Protein AF-A0A2V8DMQ0-F1 (afdb_monomer_lite)

Foldseek 3Di:
DVVVCVVVVHDDDDDDDQLLPDDDDDDLEEEEAAQHLLPDDPVSNVSNLVVVLVNLVVVHKYKYKHAPPPVSPPPVVVSQVSLVVSVKHKDKDKDADPDDPVVCVVCVVVVHDVRMGIIMMIIGD

Secondary structure (DSSP, 8-state):
-HHHHHHTT---------TTT--PPSSS-EEEEES-STTS-HHHHHHHHHHHHHHHHTT-EEEEEE---GGG-TTHHHHHHHHHHTT-EEEEEEEE----HHHHHHHHHTT--TTEEEEEEEEE-

Radius of gyration: 16.65 Å; chains: 1; bounding box: 34×34×42 Å

Structure (mmCIF, N/CA/C/O backbone):
data_AF-A0A2V8DMQ0-F1
#
_entry.id   AF-A0A2V8DMQ0-F1
#
loop_
_atom_site.group_PDB
_atom_site.id
_atom_site.type_symbol
_atom_site.label_atom_id
_atom_site.label_alt_id
_atom_site.label_comp_id
_atom_site.label_asym_id
_atom_site.label_entity_id
_atom_site.label_seq_id
_atom_site.pdbx_PDB_ins_code
_atom_site.Cartn_x
_atom_site.Cartn_y
_atom_site.Cartn_z
_atom_site.occupancy
_atom_site.B_iso_or_equiv
_atom_site.auth_seq_id
_atom_site.auth_comp_id
_atom_site.auth_asym_id
_atom_site.auth_atom_id
_atom_site.pdbx_PDB_model_num
ATOM 1 N N . ALA A 1 1 ? -13.631 -5.470 -15.204 1.00 61.19 1 ALA A N 1
ATOM 2 C CA . ALA A 1 1 ? -13.538 -6.127 -13.880 1.00 61.19 1 ALA A CA 1
ATOM 3 C C . ALA A 1 1 ? -14.628 -7.191 -13.621 1.00 61.19 1 ALA A C 1
ATOM 5 O O . ALA A 1 1 ? -14.286 -8.242 -13.100 1.00 61.19 1 ALA A O 1
ATOM 6 N N . SER A 1 2 ? -15.897 -7.020 -14.038 1.00 73.00 2 SER A N 1
ATOM 7 C CA . SER A 1 2 ? -16.941 -8.071 -13.888 1.00 73.00 2 SER A CA 1
ATOM 8 C C . SER A 1 2 ? -16.582 -9.435 -14.520 1.00 73.00 2 SER A C 1
ATOM 10 O O . SER A 1 2 ? -16.988 -10.477 -14.011 1.00 73.00 2 SER A O 1
ATOM 12 N N . HIS A 1 3 ? -15.802 -9.461 -15.608 1.00 79.81 3 HIS A N 1
ATOM 13 C CA . HIS A 1 3 ? -15.300 -10.716 -16.185 1.00 79.81 3 HIS A CA 1
ATOM 14 C C . HIS A 1 3 ? -14.301 -11.421 -15.254 1.00 79.81 3 HIS A C 1
ATOM 16 O O . HIS A 1 3 ? -14.510 -12.578 -14.931 1.00 79.81 3 HIS A O 1
ATOM 22 N N . THR A 1 4 ? -13.291 -10.707 -14.748 1.00 83.25 4 THR A N 1
ATOM 23 C CA . THR A 1 4 ? -12.258 -11.234 -13.840 1.00 83.25 4 THR A CA 1
ATOM 24 C C . THR A 1 4 ? -12.852 -11.945 -12.625 1.00 83.25 4 THR A C 1
ATOM 26 O O . THR A 1 4 ? -12.482 -13.078 -12.344 1.00 83.25 4 THR A O 1
ATOM 29 N N . TYR A 1 5 ? -13.817 -11.325 -11.937 1.00 84.62 5 TYR A N 1
ATOM 30 C CA . TYR A 1 5 ? -14.460 -11.954 -10.779 1.00 84.62 5 TYR A CA 1
ATOM 31 C C . TYR A 1 5 ? -15.243 -13.212 -11.149 1.00 84.62 5 TYR A C 1
ATOM 33 O O . TYR A 1 5 ? -15.112 -14.219 -10.462 1.00 84.62 5 TYR A O 1
ATOM 41 N N . ARG A 1 6 ? -15.974 -13.202 -12.272 1.00 84.44 6 ARG A N 1
ATOM 42 C CA . ARG A 1 6 ? -16.659 -14.405 -12.768 1.00 84.44 6 ARG A CA 1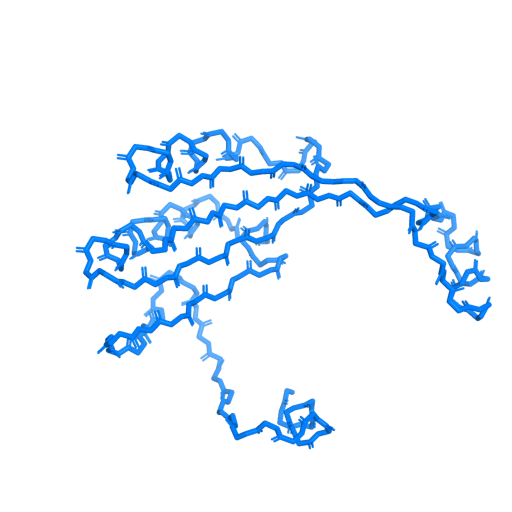
ATOM 43 C C . ARG A 1 6 ? -15.677 -15.525 -13.109 1.00 84.44 6 ARG A C 1
ATOM 45 O O . ARG A 1 6 ? -15.922 -16.661 -12.727 1.00 84.44 6 ARG A O 1
ATOM 52 N N . THR A 1 7 ? -14.562 -15.205 -13.764 1.00 90.31 7 THR A N 1
ATOM 53 C CA . THR A 1 7 ? -13.510 -16.176 -14.104 1.00 90.31 7 THR A CA 1
ATOM 54 C C . THR A 1 7 ? -12.906 -16.825 -12.858 1.00 90.31 7 THR A C 1
ATOM 56 O O . THR A 1 7 ? -12.620 -18.016 -12.876 1.00 90.31 7 THR A O 1
ATOM 59 N N . PHE A 1 8 ? -12.758 -16.072 -11.765 1.00 86.69 8 PHE A N 1
ATOM 60 C CA . PHE A 1 8 ? -12.266 -16.595 -10.487 1.00 86.69 8 PHE A CA 1
ATOM 61 C C . PHE A 1 8 ? -13.364 -17.155 -9.565 1.00 86.69 8 PHE A C 1
ATOM 63 O O . PHE A 1 8 ? -13.060 -17.528 -8.436 1.00 86.69 8 PHE A O 1
ATOM 70 N N . GLY A 1 9 ? -14.629 -17.211 -10.002 1.00 90.19 9 GLY A N 1
ATOM 71 C CA . GLY A 1 9 ? -15.742 -17.693 -9.173 1.00 90.19 9 GLY A CA 1
ATOM 72 C C . GLY A 1 9 ? -16.036 -16.816 -7.948 1.00 90.19 9 GLY A C 1
ATOM 73 O O . GLY A 1 9 ? -16.562 -17.304 -6.953 1.00 90.19 9 GLY A O 1
ATOM 74 N N . LEU A 1 10 ? -15.675 -15.532 -8.000 1.00 87.12 10 LEU A N 1
ATOM 75 C CA . LEU A 1 10 ? -15.857 -14.581 -6.907 1.00 87.12 10 LEU A CA 1
ATOM 76 C C . LEU A 1 10 ? -17.169 -13.810 -7.073 1.00 87.12 10 LEU A C 1
ATOM 78 O O . LEU A 1 10 ? -17.404 -13.162 -8.098 1.00 87.12 10 LEU A O 1
ATOM 82 N N . GLU A 1 11 ? -17.992 -13.800 -6.026 1.00 87.12 11 GLU A N 1
ATOM 83 C CA . GLU A 1 11 ? -19.093 -12.847 -5.914 1.00 87.12 11 GLU A CA 1
ATOM 84 C C . GLU A 1 11 ? -18.525 -11.458 -5.613 1.00 87.12 11 GLU A C 1
ATOM 86 O O . GLU A 1 11 ? -18.025 -11.181 -4.523 1.00 87.12 11 GLU A O 1
ATOM 91 N N . GLY A 1 12 ? -18.571 -10.568 -6.603 1.00 84.25 12 GLY A N 1
ATOM 92 C CA . GLY A 1 12 ? -17.939 -9.260 -6.502 1.00 84.25 12 GLY A CA 1
ATOM 93 C C . GLY A 1 12 ? -18.739 -8.167 -7.188 1.00 84.25 12 GLY A C 1
ATOM 94 O O . GLY A 1 12 ? -19.350 -8.366 -8.239 1.00 84.25 12 GLY A O 1
ATOM 95 N N . ARG A 1 13 ? -18.696 -6.969 -6.605 1.00 84.81 13 ARG A N 1
ATOM 96 C CA . ARG A 1 13 ? -19.179 -5.738 -7.238 1.00 84.81 13 ARG A CA 1
ATOM 97 C C . ARG A 1 13 ? -17.984 -4.862 -7.572 1.00 84.81 13 ARG A C 1
ATOM 99 O O . ARG A 1 13 ? -17.037 -4.767 -6.800 1.00 84.81 13 ARG A O 1
ATOM 106 N N . THR A 1 14 ? -18.042 -4.204 -8.719 1.00 86.50 14 THR A N 1
ATOM 107 C CA . THR A 1 14 ? -17.018 -3.252 -9.153 1.00 86.50 14 THR A CA 1
ATOM 108 C C . THR A 1 14 ? -17.615 -1.862 -9.106 1.00 86.50 14 THR A C 1
ATOM 110 O O . THR A 1 14 ? -18.719 -1.660 -9.612 1.00 86.50 14 THR A O 1
ATOM 113 N N . ARG A 1 15 ? -16.901 -0.909 -8.517 1.00 86.12 15 ARG A N 1
ATOM 114 C CA . ARG A 1 15 ? -17.279 0.504 -8.535 1.00 86.12 15 ARG A CA 1
ATOM 115 C C . ARG A 1 15 ? -16.099 1.323 -9.026 1.00 86.12 15 ARG A C 1
ATOM 117 O O . ARG A 1 15 ? -14.958 0.976 -8.742 1.00 86.12 15 ARG A O 1
ATOM 124 N N . GLN A 1 16 ? -16.401 2.391 -9.749 1.00 90.44 16 GLN A N 1
ATOM 125 C CA . GLN A 1 16 ? -15.444 3.446 -10.035 1.00 90.44 16 GLN A CA 1
ATOM 126 C C . GLN A 1 16 ? -15.639 4.534 -8.983 1.00 90.44 16 GLN A C 1
ATOM 128 O O . GLN A 1 16 ? -16.762 4.988 -8.764 1.00 90.44 16 GLN A O 1
ATOM 133 N N . ALA A 1 17 ? -14.563 4.891 -8.298 1.00 90.81 17 ALA A N 1
ATOM 134 C CA . ALA A 1 17 ? -14.538 5.936 -7.289 1.00 90.81 17 ALA A CA 1
ATOM 135 C C . ALA A 1 17 ? -13.117 6.501 -7.195 1.00 90.81 17 ALA A C 1
ATOM 137 O O . ALA A 1 17 ? -12.163 5.858 -7.633 1.00 90.81 17 ALA A O 1
ATOM 138 N N . ASP A 1 18 ? -12.996 7.688 -6.616 1.00 90.75 18 ASP A N 1
ATOM 139 C CA . ASP A 1 18 ? -11.712 8.304 -6.298 1.00 90.75 18 ASP A CA 1
ATOM 140 C C . ASP A 1 18 ? -11.235 7.821 -4.919 1.00 90.75 18 ASP A C 1
ATOM 142 O O . ASP A 1 18 ? -12.014 7.819 -3.968 1.00 90.75 18 ASP A O 1
ATOM 146 N N . PHE A 1 19 ? -9.968 7.418 -4.794 1.00 87.56 19 PHE A N 1
ATOM 147 C CA . PHE A 1 19 ? -9.410 6.879 -3.546 1.00 87.56 19 PHE A CA 1
ATOM 148 C C . PHE A 1 19 ? -9.518 7.835 -2.355 1.00 87.56 19 PHE A C 1
ATOM 150 O O . PHE A 1 19 ? -9.687 7.374 -1.232 1.00 87.56 19 PHE A O 1
ATOM 157 N N . ALA A 1 20 ? -9.447 9.147 -2.580 1.00 87.25 20 ALA A N 1
ATOM 158 C CA . ALA A 1 20 ? -9.536 10.144 -1.524 1.00 87.25 20 ALA A CA 1
ATOM 159 C C . ALA A 1 20 ? -10.975 10.339 -1.016 1.00 87.25 20 ALA A C 1
ATOM 161 O O . ALA A 1 20 ? -11.172 10.844 0.089 1.00 87.25 20 ALA A O 1
ATOM 162 N N . THR A 1 21 ? -11.992 9.937 -1.785 1.00 89.12 21 THR A N 1
ATOM 163 C CA . THR A 1 21 ? -13.412 10.172 -1.442 1.00 89.12 21 THR A CA 1
ATOM 164 C C . THR A 1 21 ? -14.256 8.901 -1.368 1.00 89.12 21 THR A C 1
ATOM 166 O O . THR A 1 21 ? -15.403 8.941 -0.915 1.00 89.12 21 THR A O 1
ATOM 169 N N . ALA A 1 22 ? -13.712 7.759 -1.790 1.00 88.06 22 ALA A N 1
ATOM 170 C CA . ALA A 1 22 ? -14.416 6.492 -1.808 1.00 88.06 22 ALA A CA 1
ATOM 171 C C . ALA A 1 22 ? -14.854 6.095 -0.396 1.00 88.06 22 ALA A C 1
ATOM 173 O O . ALA A 1 22 ? -14.060 5.980 0.536 1.00 88.06 22 ALA A O 1
ATOM 174 N N . THR A 1 23 ? -16.146 5.818 -0.243 1.00 84.06 23 THR A N 1
ATOM 175 C CA . THR A 1 23 ? -16.656 5.254 1.003 1.00 84.06 23 THR A CA 1
ATOM 176 C C . THR A 1 23 ? -16.277 3.780 1.080 1.00 84.06 23 THR A C 1
ATOM 178 O O . THR A 1 23 ? -16.793 2.952 0.324 1.00 84.06 23 THR A O 1
ATOM 181 N N . LEU A 1 24 ? -15.385 3.448 2.011 1.00 81.88 24 LEU A N 1
ATOM 182 C CA . LEU A 1 24 ? -15.067 2.065 2.346 1.00 81.88 24 LEU A CA 1
ATOM 183 C C . LEU A 1 24 ? -16.281 1.401 3.008 1.00 81.88 24 LEU A C 1
ATOM 185 O O . LEU A 1 24 ? -17.040 2.038 3.742 1.00 81.88 24 LEU A O 1
ATOM 189 N N . GLN A 1 25 ? -16.489 0.114 2.732 1.00 82.75 25 GLN A N 1
ATOM 190 C CA . GLN A 1 25 ? -17.586 -0.630 3.348 1.00 82.75 25 GLN A CA 1
ATOM 191 C C . GLN A 1 25 ? -17.425 -0.670 4.875 1.00 82.75 25 GLN A C 1
ATOM 193 O O . GLN A 1 25 ? -16.309 -0.694 5.399 1.00 82.75 25 GLN A O 1
ATOM 198 N N . LYS A 1 26 ? -18.559 -0.670 5.587 1.00 83.50 26 LYS A N 1
ATOM 199 C CA . LYS A 1 26 ? -18.580 -0.781 7.051 1.00 83.50 26 LYS A CA 1
ATOM 200 C C . LYS A 1 26 ? -17.940 -2.104 7.486 1.00 83.50 26 LYS A C 1
ATOM 202 O O . LYS A 1 26 ? -18.125 -3.121 6.821 1.00 83.50 26 LYS A O 1
ATOM 207 N N . GLY A 1 27 ? -17.178 -2.053 8.576 1.00 77.38 27 GLY A N 1
ATOM 208 C CA . GLY A 1 27 ? -16.376 -3.172 9.058 1.00 77.38 27 GLY A CA 1
ATOM 209 C C . GLY A 1 27 ? -17.162 -4.282 9.772 1.00 77.38 27 GLY A C 1
ATOM 210 O O . GLY A 1 27 ? -18.349 -4.107 10.061 1.00 77.38 27 GLY A O 1
ATOM 211 N N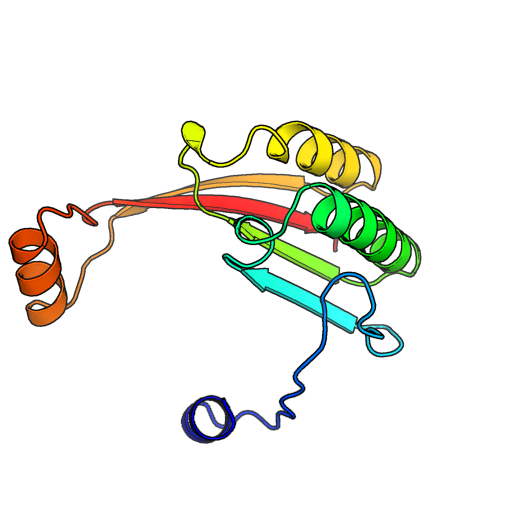 . PRO A 1 28 ? -16.484 -5.403 10.086 1.00 87.25 28 PRO A N 1
ATOM 212 C CA . PRO A 1 28 ? -15.057 -5.636 9.833 1.00 87.25 28 PRO A CA 1
ATOM 213 C C . PRO A 1 28 ? -14.772 -5.942 8.355 1.00 87.25 28 PRO A C 1
ATOM 215 O O . PRO A 1 28 ? -15.374 -6.839 7.764 1.00 87.25 28 PRO A O 1
ATOM 218 N N . ALA A 1 29 ? -13.843 -5.197 7.757 1.00 90.81 29 ALA A N 1
ATOM 219 C CA . ALA A 1 29 ? -13.436 -5.352 6.365 1.00 90.81 29 ALA A CA 1
ATOM 220 C C . ALA A 1 29 ? -11.960 -5.759 6.244 1.00 90.81 29 ALA A C 1
ATOM 222 O O . ALA A 1 29 ? -11.135 -5.576 7.142 1.00 90.81 29 ALA A O 1
ATOM 223 N N . ARG A 1 30 ? -11.649 -6.371 5.099 1.00 93.81 30 ARG A N 1
ATOM 224 C CA . ARG A 1 30 ? -10.288 -6.682 4.665 1.00 93.81 30 ARG A CA 1
ATOM 225 C C . ARG A 1 30 ? -10.032 -5.858 3.420 1.00 93.81 30 ARG A C 1
ATOM 227 O O . ARG A 1 30 ? -10.728 -6.045 2.424 1.00 93.81 30 ARG A O 1
ATOM 234 N N . ILE A 1 31 ? -9.083 -4.938 3.492 1.00 93.75 31 ILE A N 1
ATOM 235 C CA . ILE A 1 31 ? -8.798 -4.002 2.406 1.00 93.75 31 ILE A CA 1
ATOM 236 C C . ILE A 1 31 ? -7.408 -4.296 1.853 1.00 93.75 31 ILE A C 1
ATOM 238 O O . ILE A 1 31 ? -6.437 -4.455 2.591 1.00 93.75 31 ILE A O 1
ATOM 242 N N . VAL A 1 32 ? -7.350 -4.404 0.529 1.00 95.31 32 VAL A N 1
ATOM 243 C CA . VAL A 1 32 ? -6.131 -4.673 -0.226 1.00 95.31 32 VAL A CA 1
ATOM 244 C C . VAL A 1 32 ? -5.961 -3.563 -1.250 1.00 95.31 32 VAL A C 1
ATOM 246 O O . VAL A 1 32 ? -6.879 -3.303 -2.028 1.00 95.31 32 VAL A O 1
ATOM 249 N N . ALA A 1 33 ? -4.789 -2.939 -1.267 1.00 94.62 33 ALA A N 1
ATOM 250 C CA . ALA A 1 33 ? -4.358 -2.071 -2.355 1.00 94.62 33 ALA A CA 1
ATOM 251 C C . ALA A 1 33 ? -3.009 -2.584 -2.862 1.00 94.62 33 ALA A C 1
ATOM 253 O O . ALA A 1 33 ? -2.046 -2.646 -2.104 1.00 94.62 33 ALA A O 1
ATOM 254 N N . ALA A 1 34 ? -2.950 -2.997 -4.125 1.00 94.00 34 ALA A N 1
ATOM 255 C CA . ALA A 1 34 ? -1.743 -3.541 -4.734 1.00 94.00 34 ALA A CA 1
ATOM 256 C C . ALA A 1 34 ? -1.428 -2.757 -6.008 1.00 94.00 34 ALA A C 1
ATOM 258 O O . ALA A 1 34 ? -2.266 -2.732 -6.909 1.00 94.00 34 ALA A O 1
ATOM 259 N N . PHE A 1 35 ? -0.250 -2.128 -6.067 1.00 91.44 35 PHE A N 1
ATOM 260 C CA . PHE A 1 35 ? 0.193 -1.269 -7.176 1.00 91.44 35 PHE A CA 1
ATOM 261 C C . PHE A 1 35 ? -0.764 -0.102 -7.457 1.00 91.44 35 PHE A C 1
ATOM 263 O O . PHE A 1 35 ? -0.933 0.320 -8.597 1.00 91.44 35 PHE A O 1
ATOM 270 N N . ALA A 1 36 ? -1.447 0.382 -6.418 1.00 92.62 36 ALA A N 1
ATOM 271 C CA . ALA A 1 36 ? -2.495 1.390 -6.550 1.00 92.62 36 ALA A CA 1
ATOM 272 C C . ALA A 1 36 ? -2.121 2.696 -5.851 1.00 92.62 36 ALA A C 1
ATOM 274 O O . ALA A 1 36 ? -2.417 3.769 -6.368 1.00 92.62 36 ALA A O 1
ATOM 275 N N . VAL A 1 37 ? -1.458 2.629 -4.691 1.00 93.88 37 VAL A N 1
ATOM 276 C CA . VAL A 1 37 ? -1.108 3.825 -3.914 1.00 93.88 37 VAL A CA 1
ATOM 277 C C . VAL A 1 37 ? 0.016 4.594 -4.602 1.00 93.88 37 VAL A C 1
ATOM 279 O O . VAL A 1 37 ? 0.009 5.824 -4.588 1.00 93.88 37 VAL A O 1
ATOM 282 N N . ASN A 1 38 ? 0.945 3.885 -5.250 1.00 91.94 38 ASN A N 1
ATOM 283 C CA . ASN A 1 38 ? 2.034 4.493 -6.013 1.00 91.94 38 ASN A CA 1
ATOM 284 C C . ASN A 1 38 ? 1.554 5.410 -7.153 1.00 91.94 38 ASN A C 1
ATOM 286 O O . ASN A 1 38 ? 2.223 6.389 -7.469 1.00 91.94 38 ASN A O 1
ATOM 290 N N . GLU A 1 39 ? 0.380 5.133 -7.716 1.00 91.38 39 GLU A N 1
ATOM 291 C CA . GLU A 1 39 ? -0.184 5.882 -8.846 1.00 91.38 39 GLU A CA 1
ATOM 292 C C . GLU A 1 39 ? -0.923 7.159 -8.414 1.00 91.38 39 GLU A C 1
ATOM 294 O O . GLU A 1 39 ? -1.362 7.956 -9.243 1.00 91.38 39 GLU A O 1
ATOM 299 N N . LEU A 1 40 ? -1.088 7.371 -7.107 1.00 92.31 40 LEU A N 1
ATOM 300 C CA . LEU A 1 40 ? -1.798 8.526 -6.573 1.00 92.31 40 LEU A CA 1
ATOM 301 C C . LEU A 1 40 ? -0.883 9.753 -6.471 1.00 92.31 40 LEU A C 1
ATOM 303 O O . LEU A 1 40 ? 0.297 9.665 -6.118 1.00 92.31 40 LEU A O 1
ATOM 307 N N . ALA A 1 41 ? -1.464 10.934 -6.682 1.00 92.25 41 ALA A N 1
ATOM 308 C CA . ALA A 1 41 ? -0.828 12.198 -6.324 1.00 92.25 41 ALA A CA 1
ATOM 309 C C . ALA A 1 41 ? -0.621 12.301 -4.799 1.00 92.25 41 ALA A C 1
ATOM 311 O O . ALA A 1 41 ? -1.376 11.708 -4.023 1.00 92.25 41 ALA A O 1
ATOM 312 N N . ASP A 1 42 ? 0.363 13.093 -4.358 1.00 91.94 42 ASP A N 1
ATOM 313 C CA . ASP A 1 42 ? 0.745 13.207 -2.939 1.00 91.94 42 ASP A CA 1
ATOM 314 C C . ASP A 1 42 ? -0.445 13.532 -2.020 1.00 91.94 42 ASP A C 1
ATOM 316 O O . ASP A 1 42 ? -0.625 12.891 -0.984 1.00 91.94 42 ASP A O 1
ATOM 320 N N . GLY A 1 43 ? -1.306 14.474 -2.424 1.00 92.81 43 GLY A N 1
ATOM 321 C CA . GLY A 1 43 ? -2.494 14.846 -1.649 1.00 92.81 43 GLY A CA 1
ATOM 322 C C . GLY A 1 43 ? -3.487 13.692 -1.482 1.00 92.81 43 GLY A C 1
ATOM 323 O O . GLY A 1 43 ? -3.966 13.442 -0.377 1.00 92.81 43 GLY A O 1
ATOM 324 N N . ALA A 1 44 ? -3.746 12.936 -2.553 1.00 94.44 44 ALA A N 1
ATOM 325 C CA . ALA A 1 44 ? -4.630 11.773 -2.505 1.00 94.44 44 ALA A CA 1
ATOM 326 C C . ALA A 1 44 ? -4.030 10.639 -1.658 1.00 94.44 44 ALA A C 1
ATOM 328 O O . ALA A 1 44 ? -4.756 10.006 -0.891 1.00 94.44 44 ALA A O 1
ATOM 329 N N . ARG A 1 45 ? -2.704 10.428 -1.718 1.00 94.50 45 ARG A N 1
ATOM 330 C CA . ARG A 1 45 ? -2.011 9.493 -0.815 1.00 94.50 45 ARG A CA 1
ATOM 331 C C . ARG A 1 45 ? -2.192 9.899 0.641 1.00 94.50 45 ARG A C 1
ATOM 333 O O . ARG A 1 45 ? -2.509 9.048 1.463 1.00 94.50 45 ARG A O 1
ATOM 340 N N . GLN A 1 46 ? -2.034 11.176 0.973 1.00 94.44 46 GLN A N 1
ATOM 341 C CA . GLN A 1 46 ? -2.161 11.614 2.361 1.00 94.44 46 GLN A CA 1
ATOM 342 C C . GLN A 1 46 ? -3.578 11.397 2.909 1.00 94.44 46 GLN A C 1
ATOM 344 O O . GLN A 1 46 ? -3.735 10.890 4.019 1.00 94.44 46 GLN A O 1
ATOM 349 N N . VAL A 1 47 ? -4.607 11.713 2.115 1.00 95.38 47 VAL A N 1
ATOM 350 C CA . VAL A 1 47 ? -6.006 11.457 2.494 1.00 95.38 47 VAL A CA 1
ATOM 351 C C . VAL A 1 47 ? -6.254 9.960 2.686 1.00 95.38 47 VAL A C 1
ATOM 353 O O . VAL A 1 47 ? -6.833 9.556 3.698 1.00 95.38 47 VAL A O 1
ATOM 356 N N . LEU A 1 48 ? -5.774 9.129 1.756 1.00 95.44 48 LEU A N 1
ATOM 357 C CA . LEU A 1 48 ? -5.920 7.679 1.845 1.00 95.44 48 LEU A CA 1
ATOM 358 C C . LEU A 1 48 ? -5.219 7.108 3.085 1.00 95.44 48 LEU A C 1
ATOM 360 O O . LEU A 1 48 ? -5.796 6.258 3.760 1.00 95.44 48 LEU A O 1
ATOM 364 N N . LEU A 1 49 ? -4.020 7.591 3.431 1.00 95.75 49 LEU A N 1
ATOM 365 C CA . LEU A 1 49 ? -3.312 7.172 4.642 1.00 95.75 49 LEU A CA 1
ATOM 366 C C . LEU A 1 49 ? -4.157 7.433 5.893 1.00 95.75 49 LEU A C 1
ATOM 368 O O . LEU A 1 49 ? -4.332 6.533 6.714 1.00 95.75 49 LEU A O 1
ATOM 372 N N . THR A 1 50 ? -4.730 8.633 6.026 1.00 95.62 50 THR A N 1
ATOM 373 C CA . THR A 1 50 ? -5.605 8.968 7.160 1.00 95.62 50 THR A CA 1
ATOM 374 C C . THR A 1 50 ? -6.813 8.034 7.238 1.00 95.62 50 THR A C 1
ATOM 376 O O . THR A 1 50 ? -7.133 7.533 8.317 1.00 95.62 50 THR A O 1
ATOM 379 N N . GLN A 1 51 ? -7.464 7.752 6.107 1.00 94.12 51 GLN A N 1
ATOM 380 C CA . GLN A 1 51 ? -8.605 6.834 6.060 1.00 94.12 51 GLN A CA 1
ATOM 381 C C . GLN A 1 51 ? -8.205 5.409 6.451 1.00 94.12 51 GLN A C 1
ATOM 383 O O . GLN A 1 51 ? -8.881 4.781 7.263 1.00 94.12 51 GLN A O 1
ATOM 388 N N . VAL A 1 52 ? -7.089 4.912 5.920 1.00 94.81 52 VAL A N 1
ATOM 389 C CA . VAL A 1 52 ? -6.556 3.580 6.220 1.00 94.81 52 VAL A CA 1
ATOM 390 C C . VAL A 1 52 ? -6.246 3.425 7.708 1.00 94.81 52 VAL A C 1
ATOM 392 O O . VAL A 1 52 ? -6.683 2.449 8.315 1.00 94.81 52 VAL A O 1
ATOM 395 N N . LEU A 1 53 ? -5.564 4.394 8.322 1.00 95.88 53 LEU A N 1
ATOM 396 C CA . LEU A 1 53 ? -5.256 4.360 9.756 1.00 95.88 53 LEU A CA 1
ATOM 397 C C . LEU A 1 53 ? -6.527 4.381 10.613 1.00 95.88 53 LEU A C 1
ATOM 399 O O . LEU A 1 53 ? -6.615 3.652 11.599 1.00 95.88 53 LEU A O 1
ATOM 403 N N . ALA A 1 54 ? -7.543 5.152 10.213 1.00 94.25 54 ALA A N 1
ATOM 404 C CA . ALA A 1 54 ? -8.839 5.139 10.885 1.00 94.25 54 ALA A CA 1
ATOM 405 C C . ALA A 1 54 ? -9.530 3.768 10.784 1.00 94.25 54 ALA A C 1
ATOM 407 O O . ALA A 1 54 ? -10.197 3.345 11.730 1.00 94.25 54 ALA A O 1
ATOM 408 N N . ARG A 1 55 ? -9.361 3.045 9.666 1.00 93.25 55 ARG A N 1
ATOM 409 C CA . ARG A 1 55 ? -9.877 1.675 9.534 1.00 93.25 55 ARG A CA 1
ATOM 410 C C . ARG A 1 55 ? -9.125 0.689 10.418 1.00 93.25 55 ARG A C 1
ATOM 412 O O . ARG A 1 55 ? -9.770 -0.077 11.130 1.00 93.25 55 ARG A O 1
ATOM 419 N N . ILE A 1 56 ? -7.798 0.771 10.443 1.00 95.00 56 ILE A N 1
ATOM 420 C CA . ILE A 1 56 ? -6.951 -0.033 11.336 1.00 95.00 56 ILE A CA 1
ATOM 421 C C . ILE A 1 56 ? -7.377 0.162 12.798 1.00 95.00 56 ILE A C 1
ATOM 423 O O . ILE A 1 56 ? -7.622 -0.811 13.504 1.00 95.00 56 ILE A O 1
ATOM 427 N N . ALA A 1 57 ? -7.581 1.409 13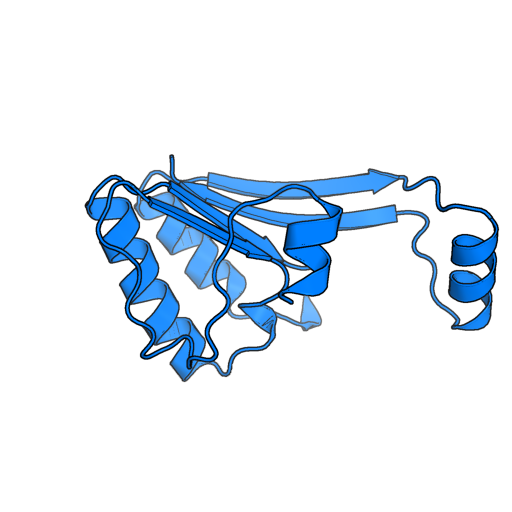.233 1.00 94.25 57 ALA A N 1
ATOM 428 C CA . ALA A 1 57 ? -8.039 1.720 14.590 1.00 94.25 57 ALA A CA 1
ATOM 429 C C . ALA A 1 57 ? -9.432 1.142 14.927 1.00 94.25 57 ALA A C 1
ATOM 431 O O . ALA A 1 57 ? -9.757 0.938 16.092 1.00 94.25 57 ALA A O 1
ATOM 432 N N . GLN A 1 58 ? -10.258 0.868 13.915 1.00 93.31 58 GLN A N 1
ATOM 433 C CA . GLN A 1 58 ? -11.572 0.232 14.048 1.00 93.31 58 GLN A CA 1
ATOM 434 C C . GLN A 1 58 ? -11.508 -1.309 13.955 1.00 93.31 58 GLN A C 1
ATOM 436 O O . GLN A 1 58 ? -12.555 -1.955 13.950 1.00 93.31 58 GLN A O 1
ATOM 441 N N . GLY A 1 59 ? -10.310 -1.900 13.874 1.00 93.38 59 GLY A N 1
ATOM 442 C CA . GLY A 1 59 ? -10.093 -3.351 13.833 1.00 93.38 59 GLY A CA 1
ATOM 443 C C . GLY A 1 59 ? -10.160 -3.979 12.438 1.00 93.38 59 GLY A C 1
ATOM 444 O O . GLY A 1 59 ? -10.265 -5.201 12.321 1.00 93.38 59 GLY A O 1
ATOM 445 N N . ASP A 1 60 ? -10.124 -3.174 11.374 1.00 95.19 60 ASP A N 1
ATOM 446 C CA . ASP A 1 60 ? -10.007 -3.702 10.013 1.00 95.19 60 ASP A CA 1
ATOM 447 C C . ASP A 1 60 ? -8.594 -4.177 9.699 1.00 95.19 60 ASP A C 1
ATOM 449 O O . ASP A 1 60 ? -7.607 -3.664 10.223 1.00 95.19 60 ASP A O 1
ATOM 453 N N . ARG A 1 61 ? -8.507 -5.102 8.740 1.00 95.69 61 ARG A N 1
ATOM 454 C CA . ARG A 1 61 ? -7.228 -5.612 8.246 1.00 95.69 61 ARG A CA 1
ATOM 455 C C . ARG A 1 61 ? -6.862 -4.966 6.929 1.00 95.69 61 ARG A C 1
ATOM 457 O O . ARG A 1 61 ? -7.669 -4.962 5.996 1.00 95.69 61 ARG A O 1
ATOM 464 N N . VAL A 1 62 ? -5.632 -4.478 6.834 1.00 96.88 62 VAL A N 1
ATOM 465 C CA . VAL A 1 62 ? -5.152 -3.737 5.666 1.00 96.88 62 VAL A CA 1
ATOM 466 C C . VAL A 1 62 ? -3.858 -4.346 5.152 1.00 96.88 62 VAL A C 1
ATOM 468 O O . VAL A 1 62 ? -2.905 -4.505 5.912 1.00 96.88 62 VAL A O 1
ATOM 471 N N . LEU A 1 63 ? -3.822 -4.635 3.850 1.00 98.25 63 LEU A N 1
ATOM 472 C CA . LEU A 1 63 ? -2.627 -5.025 3.109 1.00 98.25 63 LEU A CA 1
ATOM 473 C C . LEU A 1 63 ? -2.375 -4.033 1.968 1.00 98.25 63 LEU A C 1
ATOM 475 O O . LEU A 1 63 ? -3.183 -3.916 1.046 1.00 98.25 63 LEU A O 1
ATOM 479 N N . ILE A 1 64 ? -1.231 -3.359 2.009 1.00 97.06 64 ILE A N 1
ATOM 480 C CA . ILE A 1 64 ? -0.729 -2.532 0.910 1.00 97.06 64 ILE A CA 1
ATOM 481 C C . ILE A 1 64 ? 0.454 -3.261 0.277 1.00 97.06 64 ILE A C 1
ATOM 483 O O . ILE A 1 64 ? 1.328 -3.721 1.007 1.00 97.06 64 ILE A O 1
ATOM 487 N N . VAL A 1 65 ? 0.491 -3.373 -1.049 1.00 95.81 65 VAL A N 1
ATOM 488 C CA . VAL A 1 65 ? 1.582 -4.003 -1.808 1.00 95.81 65 VAL A CA 1
ATOM 489 C C . VAL A 1 65 ? 2.048 -3.055 -2.899 1.00 95.81 65 VAL A C 1
ATOM 491 O O . VAL A 1 65 ? 1.242 -2.604 -3.703 1.00 95.81 65 VAL A O 1
ATOM 494 N N . GLU A 1 66 ? 3.342 -2.759 -2.950 1.00 94.19 66 GLU A N 1
ATOM 495 C CA . GLU A 1 66 ? 3.900 -1.779 -3.884 1.00 94.19 66 GLU A CA 1
ATOM 496 C C . GLU A 1 66 ? 5.244 -2.247 -4.457 1.00 94.19 66 GLU A C 1
ATOM 498 O O . GLU A 1 66 ? 5.918 -3.089 -3.847 1.00 94.19 66 GLU A O 1
ATOM 503 N N . PRO A 1 67 ? 5.668 -1.712 -5.618 1.00 89.31 67 PRO A N 1
ATOM 504 C CA . PRO A 1 67 ? 6.975 -2.026 -6.180 1.00 89.31 67 PRO A CA 1
ATOM 505 C C . PRO A 1 67 ? 8.102 -1.546 -5.255 1.00 89.31 67 PRO A C 1
ATOM 507 O O . PRO A 1 67 ? 7.986 -0.518 -4.585 1.00 89.31 67 PRO A O 1
ATOM 510 N N . LEU A 1 68 ? 9.220 -2.281 -5.243 1.00 87.44 68 LEU A N 1
ATOM 511 C CA . LEU A 1 68 ? 10.391 -1.949 -4.419 1.00 87.44 68 LEU A CA 1
ATOM 512 C C . LEU A 1 68 ? 11.219 -0.780 -4.986 1.00 87.44 68 LEU A C 1
ATOM 514 O O . LEU A 1 68 ? 11.996 -0.162 -4.259 1.00 87.44 68 LEU A O 1
ATOM 518 N N . ALA A 1 69 ? 11.086 -0.481 -6.283 1.00 76.00 69 ALA A N 1
ATOM 519 C CA . ALA A 1 69 ? 11.920 0.490 -6.991 1.00 76.00 69 ALA A CA 1
ATOM 520 C C . ALA A 1 69 ? 11.956 1.863 -6.282 1.00 76.00 69 ALA A C 1
ATOM 522 O O . ALA A 1 69 ? 10.977 2.607 -6.249 1.00 76.00 69 ALA A O 1
ATOM 523 N N . ARG A 1 70 ? 13.128 2.202 -5.723 1.00 58.91 70 ARG A N 1
ATOM 524 C CA . ARG A 1 70 ? 13.315 3.315 -4.770 1.00 58.91 70 ARG A CA 1
ATOM 525 C C . ARG A 1 70 ? 13.060 4.703 -5.365 1.00 58.91 70 ARG A C 1
ATOM 527 O O . ARG A 1 70 ? 12.673 5.605 -4.632 1.00 58.91 70 ARG A O 1
ATOM 534 N N . PHE A 1 71 ? 13.249 4.874 -6.676 1.00 62.88 71 PHE A N 1
ATOM 535 C CA . PHE A 1 71 ? 13.045 6.161 -7.357 1.00 62.88 71 PHE A CA 1
ATOM 536 C C . PHE A 1 71 ? 11.574 6.608 -7.362 1.00 62.88 71 PHE A C 1
ATOM 538 O O . PHE A 1 71 ? 11.285 7.791 -7.491 1.00 62.88 71 PHE A O 1
ATOM 545 N N . VAL A 1 72 ? 10.640 5.669 -7.192 1.00 58.97 72 VAL A N 1
ATOM 546 C CA . VAL A 1 72 ? 9.214 5.898 -7.458 1.00 58.97 72 VAL A CA 1
ATOM 547 C C . VAL A 1 72 ? 8.449 6.354 -6.205 1.00 58.97 72 VAL A C 1
ATOM 549 O O . VAL A 1 72 ? 7.290 6.740 -6.296 1.00 58.97 72 VAL A O 1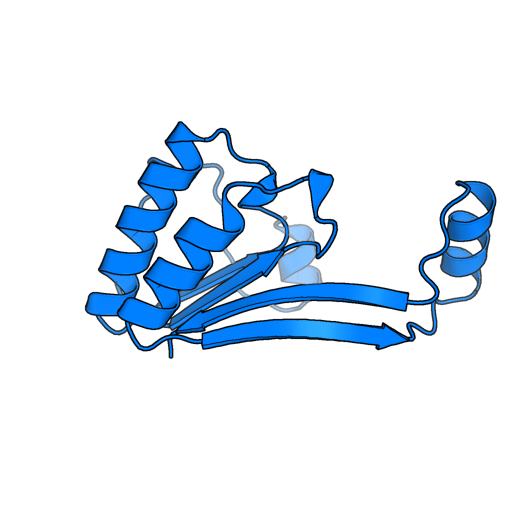
ATOM 552 N N . ALA A 1 73 ? 9.066 6.356 -5.013 1.00 65.88 73 ALA A N 1
ATOM 553 C CA . ALA A 1 73 ? 8.279 6.531 -3.791 1.00 65.88 73 ALA A CA 1
ATOM 554 C C . ALA A 1 73 ? 8.995 7.142 -2.571 1.00 65.88 73 ALA A C 1
ATOM 556 O O . ALA A 1 73 ? 9.125 6.465 -1.543 1.00 65.88 73 ALA A O 1
ATOM 557 N N . PRO A 1 74 ? 9.348 8.443 -2.604 1.00 79.06 74 PRO A N 1
ATOM 558 C CA . PRO A 1 74 ? 9.759 9.195 -1.409 1.00 79.06 74 PRO A CA 1
ATOM 559 C C . PRO A 1 74 ? 8.737 9.121 -0.259 1.00 79.06 74 PRO A C 1
ATOM 561 O O . PRO A 1 74 ? 9.080 9.229 0.913 1.00 79.06 74 PRO A O 1
ATOM 564 N N . TRP A 1 75 ? 7.467 8.890 -0.597 1.00 89.81 75 TRP A N 1
ATOM 565 C CA . TRP A 1 75 ? 6.350 8.788 0.337 1.00 89.81 75 TRP A CA 1
ATOM 566 C C . TRP A 1 75 ? 6.360 7.532 1.216 1.00 89.81 75 TRP A C 1
ATOM 568 O O . TRP A 1 75 ? 5.701 7.515 2.258 1.00 89.81 75 TRP A O 1
ATOM 578 N N . TRP A 1 76 ? 7.073 6.478 0.807 1.00 92.62 76 TRP A N 1
ATOM 579 C CA . TRP A 1 76 ? 6.979 5.165 1.447 1.00 92.62 76 TRP A CA 1
ATOM 580 C C . TRP A 1 76 ? 7.389 5.186 2.913 1.00 92.62 76 TRP A C 1
ATOM 582 O O . TRP A 1 76 ? 6.718 4.586 3.744 1.00 92.62 76 TRP A O 1
ATOM 592 N N . GLU A 1 77 ? 8.460 5.905 3.242 1.00 92.44 77 GLU A N 1
ATOM 593 C CA . GLU A 1 77 ? 8.983 5.972 4.608 1.00 92.44 77 GLU A CA 1
ATOM 594 C C . GLU A 1 77 ? 7.943 6.543 5.582 1.00 92.44 77 GLU A C 1
ATOM 596 O O . GLU A 1 77 ? 7.770 6.023 6.683 1.00 92.44 77 GLU A O 1
ATOM 601 N N . CYS A 1 78 ? 7.183 7.556 5.152 1.00 94.44 78 CYS A N 1
ATOM 602 C CA . CYS A 1 78 ? 6.091 8.127 5.939 1.00 94.44 78 CYS A CA 1
ATOM 603 C C . CYS A 1 78 ? 4.995 7.087 6.218 1.00 94.44 78 CYS A C 1
ATOM 605 O O . CYS A 1 78 ? 4.581 6.910 7.364 1.00 94.44 78 CYS A O 1
ATOM 607 N N . TRP A 1 79 ? 4.574 6.349 5.189 1.00 96.44 79 TRP A N 1
ATOM 608 C CA . TRP A 1 79 ? 3.562 5.300 5.321 1.00 96.44 79 TRP A CA 1
ATOM 609 C C . TRP A 1 79 ? 4.043 4.127 6.173 1.00 96.44 79 TRP A C 1
ATOM 611 O O . TRP A 1 79 ? 3.301 3.643 7.027 1.00 96.44 79 TRP A O 1
ATOM 621 N N . ARG A 1 80 ? 5.294 3.699 5.982 1.00 96.50 80 ARG A N 1
ATOM 622 C CA . ARG A 1 80 ? 5.930 2.644 6.770 1.00 96.50 80 ARG A CA 1
ATOM 623 C C . ARG A 1 80 ? 5.887 2.979 8.254 1.00 96.50 80 ARG A C 1
ATOM 625 O O . ARG A 1 80 ? 5.396 2.179 9.047 1.00 96.50 80 ARG A O 1
ATOM 632 N N . ASN A 1 81 ? 6.353 4.177 8.603 1.00 97.00 81 ASN A N 1
ATOM 633 C CA . ASN A 1 81 ? 6.389 4.638 9.984 1.00 97.00 81 ASN A CA 1
ATOM 634 C C . ASN A 1 81 ? 4.971 4.708 10.569 1.00 97.00 81 ASN A C 1
ATOM 636 O O . ASN A 1 81 ? 4.747 4.218 11.670 1.00 97.00 81 ASN A O 1
ATOM 640 N N . ALA A 1 82 ? 3.997 5.230 9.816 1.00 97.62 82 ALA A N 1
ATOM 641 C CA . ALA A 1 82 ? 2.609 5.312 10.266 1.00 97.62 82 ALA A CA 1
ATOM 642 C C . ALA A 1 82 ? 1.981 3.932 10.543 1.00 97.62 82 ALA A C 1
ATOM 644 O O . ALA A 1 82 ? 1.328 3.749 11.569 1.00 97.62 82 ALA A O 1
ATOM 645 N N . PHE A 1 83 ? 2.210 2.945 9.670 1.00 97.75 83 PHE A 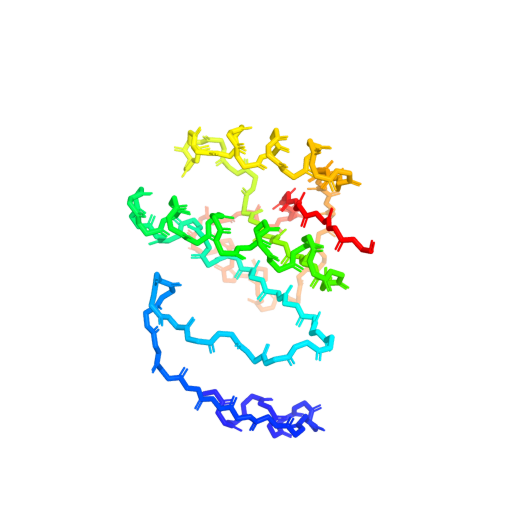N 1
ATOM 646 C CA . PHE A 1 83 ? 1.737 1.574 9.887 1.00 97.75 83 PHE A CA 1
ATOM 647 C C . PHE A 1 83 ? 2.391 0.933 11.110 1.00 97.75 83 PHE A C 1
ATOM 649 O O . PHE A 1 83 ? 1.695 0.324 11.919 1.00 97.75 83 PHE A O 1
ATOM 656 N N . GLN A 1 84 ? 3.705 1.094 11.276 1.00 97.56 84 GLN A N 1
ATOM 657 C CA . GLN A 1 84 ? 4.427 0.569 12.436 1.00 97.56 84 GLN A CA 1
ATOM 658 C C . GLN A 1 84 ? 3.954 1.217 13.744 1.00 97.56 84 GLN A C 1
ATOM 660 O O . GLN A 1 84 ? 3.737 0.518 14.731 1.00 97.56 84 GLN A O 1
ATOM 665 N N . SER A 1 85 ? 3.705 2.531 13.751 1.0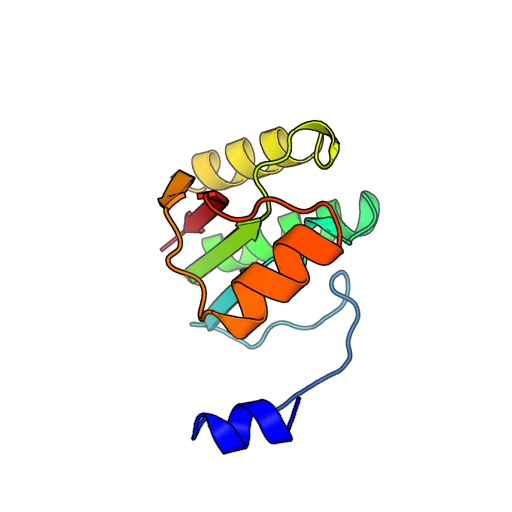0 97.38 85 SER A N 1
ATOM 666 C CA . SER A 1 85 ? 3.124 3.231 14.905 1.00 97.38 85 SER A CA 1
ATOM 667 C C . SER A 1 85 ? 1.708 2.757 15.246 1.00 97.38 85 SER A C 1
ATOM 669 O O . SER A 1 85 ? 1.323 2.802 16.410 1.00 97.38 85 SER A O 1
ATOM 671 N N . ALA A 1 86 ? 0.949 2.264 14.265 1.00 96.38 86 ALA A N 1
ATOM 672 C CA . ALA A 1 86 ? -0.361 1.646 14.472 1.00 96.38 86 ALA A CA 1
ATOM 673 C C . ALA A 1 86 ? -0.285 0.151 14.863 1.00 96.38 86 ALA A C 1
ATOM 675 O O . ALA A 1 86 ? -1.305 -0.535 14.849 1.00 96.38 86 ALA A O 1
ATOM 676 N N . GLY A 1 87 ? 0.905 -0.376 15.179 1.00 96.94 87 GLY A N 1
ATOM 677 C CA . GLY A 1 87 ? 1.117 -1.787 15.530 1.00 96.94 87 GLY A CA 1
ATOM 678 C C . GLY A 1 87 ? 1.181 -2.739 14.329 1.00 96.94 87 GLY A C 1
ATOM 679 O O . GLY A 1 87 ? 1.205 -3.955 14.502 1.00 96.94 87 GLY A O 1
ATOM 680 N N . GLY A 1 88 ? 1.199 -2.199 13.110 1.00 97.19 88 GLY A N 1
ATOM 681 C CA . GLY A 1 88 ? 1.410 -2.956 11.884 1.00 97.19 88 GLY A CA 1
ATOM 682 C C . GLY A 1 88 ? 2.880 -3.293 11.631 1.00 97.19 88 GLY A C 1
ATOM 683 O O . GLY A 1 88 ? 3.782 -2.962 12.401 1.00 97.19 88 GLY A O 1
ATOM 684 N N . ARG A 1 89 ? 3.131 -3.939 10.495 1.00 97.69 89 ARG A N 1
ATOM 685 C CA . ARG A 1 89 ? 4.469 -4.295 10.018 1.00 97.69 89 ARG A CA 1
ATOM 686 C C . ARG A 1 89 ? 4.692 -3.825 8.591 1.00 97.69 89 ARG A C 1
ATOM 688 O O . ARG A 1 89 ? 3.744 -3.595 7.838 1.00 97.69 89 ARG A O 1
ATOM 695 N N . ALA A 1 90 ? 5.962 -3.737 8.233 1.00 97.44 90 ALA A N 1
ATOM 696 C CA . ALA A 1 90 ? 6.408 -3.479 6.883 1.00 97.44 90 ALA A CA 1
ATOM 697 C C . ALA A 1 90 ? 7.410 -4.552 6.478 1.00 97.44 90 ALA A C 1
ATOM 699 O O . ALA A 1 90 ? 8.299 -4.882 7.262 1.00 97.44 90 ALA A O 1
ATOM 700 N N . ASP A 1 91 ? 7.268 -5.069 5.266 1.00 96.31 91 ASP A N 1
ATOM 701 C CA . ASP A 1 91 ? 8.113 -6.134 4.744 1.00 96.31 91 ASP A CA 1
ATOM 702 C C . ASP A 1 91 ? 8.643 -5.739 3.366 1.00 96.31 91 ASP A C 1
ATOM 704 O O . ASP A 1 91 ? 7.953 -5.085 2.584 1.00 96.31 91 ASP A O 1
ATOM 708 N N . GLU A 1 92 ? 9.853 -6.180 3.051 1.00 95.25 92 GLU A N 1
ATOM 709 C CA . GLU A 1 92 ? 10.386 -6.195 1.693 1.00 95.25 92 GLU A CA 1
ATOM 710 C C . GLU A 1 92 ? 10.605 -7.647 1.297 1.00 95.25 92 GLU A C 1
ATOM 712 O O . GLU A 1 92 ? 10.993 -8.483 2.116 1.00 95.25 92 GLU A O 1
ATOM 717 N N . TRP A 1 93 ? 10.339 -7.962 0.040 1.00 93.38 93 TRP A N 1
ATOM 718 C CA . TRP A 1 93 ? 10.458 -9.317 -0.455 1.00 93.38 93 TRP A CA 1
ATOM 719 C C . TRP A 1 93 ? 11.022 -9.340 -1.864 1.00 93.38 93 TRP A C 1
ATOM 721 O O . TRP A 1 93 ? 10.904 -8.409 -2.664 1.00 93.38 93 TRP A O 1
ATOM 731 N N . ARG A 1 94 ? 11.673 -10.461 -2.136 1.00 91.25 94 ARG A N 1
ATOM 732 C CA . ARG A 1 94 ? 12.380 -10.755 -3.365 1.00 91.25 94 ARG A CA 1
ATOM 733 C C . ARG A 1 94 ? 12.249 -12.242 -3.608 1.00 91.25 94 ARG A C 1
ATOM 735 O O . ARG A 1 94 ? 12.623 -13.035 -2.746 1.00 91.25 94 ARG A O 1
ATOM 742 N N . PHE A 1 95 ? 11.735 -12.617 -4.766 1.00 88.44 95 PHE A N 1
ATOM 743 C CA . PHE A 1 95 ? 11.661 -14.016 -5.148 1.00 88.44 95 PHE A CA 1
ATOM 744 C C . PHE A 1 95 ? 11.915 -14.193 -6.636 1.00 88.44 95 PHE A C 1
ATOM 746 O O . PHE A 1 95 ? 11.626 -13.323 -7.458 1.00 88.44 95 PHE A O 1
ATOM 753 N N . ARG A 1 96 ? 12.473 -15.351 -6.980 1.00 88.00 96 ARG A N 1
ATOM 754 C CA . ARG A 1 96 ? 12.677 -15.742 -8.367 1.00 88.00 96 ARG A CA 1
ATOM 755 C C . ARG A 1 96 ? 11.339 -16.159 -8.967 1.00 88.00 96 ARG A C 1
ATOM 757 O O . ARG A 1 96 ? 10.648 -16.991 -8.381 1.00 88.00 96 ARG A O 1
ATOM 764 N N . ALA A 1 97 ? 10.992 -15.605 -10.123 1.00 83.56 97 ALA A N 1
ATOM 765 C CA . ALA A 1 97 ? 9.796 -16.000 -10.851 1.00 83.56 97 ALA A CA 1
ATOM 766 C C . ALA A 1 97 ? 10.157 -16.923 -12.013 1.00 83.56 97 ALA A C 1
ATOM 768 O O . ALA A 1 97 ? 10.955 -16.580 -12.887 1.00 83.56 97 ALA A O 1
ATOM 769 N N . GLU A 1 98 ? 9.538 -18.099 -12.039 1.00 85.56 98 GLU A N 1
ATOM 770 C CA . GLU A 1 98 ? 9.521 -18.945 -13.227 1.00 85.56 98 GLU A CA 1
ATOM 771 C C . GLU A 1 98 ? 8.358 -18.498 -14.111 1.00 85.56 98 GLU A C 1
ATOM 773 O O . GLU A 1 98 ? 7.205 -18.886 -13.923 1.00 85.56 98 GLU A O 1
ATOM 778 N N . LEU A 1 99 ? 8.657 -17.599 -15.049 1.00 81.69 99 LEU A N 1
ATOM 779 C CA . LEU A 1 99 ? 7.659 -17.097 -15.984 1.00 81.69 99 LEU A CA 1
ATOM 780 C C . LEU A 1 99 ? 7.327 -18.171 -17.030 1.00 81.69 99 LEU A C 1
ATOM 782 O O . LEU A 1 99 ? 8.243 -18.812 -17.556 1.00 81.69 99 LEU A O 1
ATOM 786 N N . PRO A 1 100 ? 6.045 -18.326 -17.418 1.00 89.44 100 PRO A N 1
ATOM 787 C CA . PRO A 1 100 ? 5.687 -19.149 -18.564 1.00 89.44 100 PRO A CA 1
ATOM 788 C C . PRO A 1 100 ? 6.507 -18.745 -19.803 1.00 89.44 100 PRO A C 1
ATOM 790 O O . PRO A 1 100 ? 6.727 -17.545 -20.008 1.00 89.44 100 PRO A O 1
ATOM 793 N N . PRO A 1 101 ? 6.922 -19.687 -20.675 1.00 90.06 101 PRO A N 1
ATOM 794 C CA . PRO A 1 101 ? 7.863 -19.398 -21.763 1.00 90.06 101 PRO A CA 1
ATOM 795 C C . PRO A 1 101 ? 7.465 -18.224 -22.669 1.00 90.06 101 PRO A C 1
ATOM 797 O O . PRO A 1 101 ? 8.321 -17.450 -23.099 1.00 90.06 101 PRO A O 1
ATOM 800 N N . ILE A 1 102 ? 6.165 -18.055 -22.933 1.00 92.00 102 ILE A N 1
ATOM 801 C CA . ILE A 1 102 ? 5.653 -16.936 -23.735 1.00 92.00 102 ILE A CA 1
ATOM 802 C C . ILE A 1 102 ? 5.859 -15.582 -23.044 1.00 92.00 102 ILE A C 1
ATOM 804 O O . ILE A 1 102 ? 6.264 -14.621 -23.693 1.00 92.00 102 ILE A O 1
ATOM 808 N N . VAL A 1 103 ? 5.655 -15.519 -21.727 1.00 88.00 103 VAL A N 1
ATOM 809 C CA . VAL A 1 103 ? 5.850 -14.306 -20.927 1.00 88.00 103 VAL A CA 1
ATOM 810 C C . VAL A 1 103 ? 7.338 -13.978 -20.851 1.00 88.00 103 VAL A C 1
ATOM 812 O O . VAL A 1 103 ? 7.711 -12.846 -21.120 1.00 88.00 103 VAL A O 1
ATOM 815 N N . ALA A 1 104 ? 8.199 -14.975 -20.618 1.00 86.31 104 ALA A N 1
ATOM 816 C CA . ALA A 1 104 ? 9.653 -14.788 -20.611 1.00 86.31 104 ALA A CA 1
ATOM 817 C C . ALA A 1 104 ? 10.199 -14.259 -21.953 1.00 86.31 104 ALA A C 1
ATOM 819 O O . ALA A 1 104 ? 11.157 -13.486 -21.989 1.00 86.31 104 ALA A O 1
ATOM 820 N N . LYS A 1 105 ? 9.596 -14.673 -23.076 1.00 87.88 105 LYS A N 1
ATOM 821 C CA . LYS A 1 105 ? 9.965 -14.171 -24.406 1.00 87.88 105 LYS A CA 1
ATOM 822 C C . LYS A 1 105 ? 9.555 -12.709 -24.595 1.00 87.88 105 LYS A C 1
ATOM 824 O O . LYS A 1 105 ? 10.355 -11.936 -25.118 1.00 87.88 105 LYS A O 1
ATOM 829 N N . LEU A 1 106 ? 8.340 -12.343 -24.181 1.00 90.12 106 LEU A N 1
ATOM 830 C CA . LEU A 1 106 ? 7.851 -10.960 -24.232 1.00 90.12 106 LEU A CA 1
ATOM 831 C C . LEU A 1 106 ? 8.674 -10.040 -23.331 1.00 90.12 106 LEU A C 1
ATOM 833 O O . LEU A 1 106 ? 9.054 -8.958 -23.760 1.00 90.12 106 LEU A O 1
ATOM 837 N N . ASP A 1 107 ? 8.996 -10.510 -22.130 1.00 84.56 107 ASP A N 1
ATOM 838 C CA . ASP A 1 107 ? 9.811 -9.809 -21.144 1.00 84.56 107 ASP A CA 1
ATOM 839 C C . ASP A 1 107 ? 11.157 -9.374 -21.737 1.00 84.56 107 ASP A C 1
ATOM 841 O O . ASP A 1 107 ? 11.458 -8.186 -21.853 1.00 84.56 107 ASP A O 1
ATOM 845 N N . ARG A 1 108 ? 11.895 -10.345 -22.286 1.00 86.00 108 ARG A N 1
ATOM 846 C CA . ARG A 1 108 ? 13.164 -10.092 -22.973 1.00 86.00 108 ARG A CA 1
ATOM 847 C C . ARG A 1 108 ? 13.005 -9.171 -24.183 1.00 86.00 108 ARG A C 1
ATOM 849 O O . ARG A 1 108 ? 13.854 -8.315 -24.408 1.00 86.00 108 ARG A O 1
ATOM 856 N N . ALA A 1 109 ? 11.956 -9.362 -24.984 1.00 90.56 109 ALA A N 1
ATOM 857 C CA . ALA A 1 109 ? 11.718 -8.553 -26.180 1.00 90.56 109 ALA A CA 1
ATOM 858 C C . ALA A 1 109 ? 11.403 -7.085 -25.847 1.00 90.56 109 ALA A C 1
ATOM 860 O O . ALA A 1 109 ? 11.749 -6.201 -26.625 1.00 90.56 109 ALA A O 1
ATOM 861 N N . ALA A 1 110 ? 10.793 -6.826 -24.689 1.00 88.44 110 ALA A N 1
ATOM 862 C CA . ALA A 1 110 ? 10.529 -5.487 -24.172 1.00 88.44 110 ALA A CA 1
ATOM 863 C C . ALA A 1 110 ? 11.746 -4.852 -23.466 1.00 88.44 110 ALA A C 1
ATOM 865 O O . ALA A 1 110 ? 11.639 -3.739 -22.957 1.00 88.44 110 ALA A O 1
ATOM 866 N N . GLY A 1 111 ? 12.894 -5.542 -23.416 1.00 86.56 111 GLY A N 1
ATOM 867 C CA . GLY A 1 111 ? 14.075 -5.089 -22.673 1.00 86.56 111 GLY A CA 1
ATOM 868 C C . GLY A 1 111 ? 13.906 -5.159 -21.152 1.00 86.56 111 GLY A C 1
ATOM 869 O O . GLY A 1 111 ? 14.656 -4.514 -20.424 1.00 86.56 111 GLY A O 1
ATOM 870 N N . LEU A 1 112 ? 12.919 -5.919 -20.678 1.00 83.94 112 LEU A N 1
ATOM 871 C CA . LEU A 1 112 ? 12.663 -6.174 -19.267 1.00 83.94 112 LEU A CA 1
ATOM 872 C C . LEU A 1 112 ? 13.406 -7.454 -18.832 1.00 83.94 112 LEU A C 1
ATOM 874 O O . LEU A 1 112 ? 13.757 -8.299 -19.662 1.00 83.94 112 LEU A O 1
ATOM 878 N N . ASP A 1 113 ? 13.676 -7.584 -17.531 1.00 79.38 113 ASP A N 1
ATOM 879 C CA . ASP A 1 113 ? 14.276 -8.790 -16.941 1.00 79.38 113 ASP A CA 1
ATOM 880 C C . ASP A 1 113 ? 13.604 -9.130 -15.602 1.00 79.38 113 ASP A C 1
ATOM 882 O O . ASP A 1 113 ? 14.147 -8.906 -14.520 1.00 79.38 113 ASP A O 1
ATOM 886 N N . HIS A 1 114 ? 12.393 -9.682 -15.672 1.00 81.44 114 HIS A N 1
ATOM 887 C CA . HIS A 1 114 ? 11.585 -10.094 -14.520 1.00 81.44 114 HIS A CA 1
ATOM 888 C C . HIS A 1 114 ? 11.944 -11.499 -13.999 1.00 81.44 114 HIS A C 1
ATOM 890 O O . HIS A 1 114 ? 11.095 -12.211 -13.460 1.00 81.44 114 HIS A O 1
ATOM 896 N N . ARG A 1 115 ? 13.216 -11.917 -14.104 1.00 79.94 115 ARG A N 1
ATOM 897 C CA . ARG A 1 115 ? 13.721 -13.136 -13.425 1.00 79.94 115 ARG A CA 1
ATOM 898 C C . ARG A 1 115 ? 13.491 -13.093 -11.921 1.00 79.94 115 ARG A C 1
ATOM 900 O O . ARG A 1 115 ? 13.341 -14.132 -11.278 1.00 79.94 115 ARG A O 1
ATOM 907 N N . GLU A 1 116 ? 13.503 -11.889 -11.375 1.00 85.12 116 GLU A N 1
ATOM 908 C CA . GLU A 1 116 ? 13.275 -11.608 -9.977 1.00 85.12 116 GLU A CA 1
ATOM 909 C C . GLU A 1 116 ? 12.107 -10.635 -9.852 1.00 85.12 116 GLU A C 1
ATOM 911 O O . GLU A 1 116 ? 12.101 -9.569 -10.467 1.00 85.12 116 GLU A O 1
ATOM 916 N N . ILE A 1 117 ? 11.122 -11.001 -9.038 1.00 85.81 117 ILE A N 1
ATOM 917 C CA . ILE A 1 117 ? 10.049 -10.098 -8.649 1.00 85.81 117 ILE A CA 1
ATOM 918 C C . ILE A 1 117 ? 10.406 -9.564 -7.271 1.00 85.81 117 ILE A C 1
ATOM 920 O O . ILE A 1 117 ? 10.638 -10.316 -6.319 1.00 85.81 117 ILE A O 1
ATOM 924 N N . THR A 1 118 ? 10.466 -8.242 -7.185 1.00 89.69 118 THR A N 1
ATOM 925 C CA . THR A 1 118 ? 10.696 -7.524 -5.938 1.00 89.69 118 THR A CA 1
ATOM 926 C C . THR A 1 118 ? 9.475 -6.706 -5.584 1.00 89.69 118 THR A C 1
ATOM 928 O O . THR A 1 118 ? 8.758 -6.204 -6.453 1.00 89.69 118 THR A O 1
ATOM 931 N N . GLY A 1 119 ? 9.254 -6.544 -4.293 1.00 92.12 119 GLY A N 1
ATOM 932 C CA . GLY A 1 119 ? 8.181 -5.715 -3.800 1.00 92.12 119 GLY A CA 1
ATOM 933 C C . GLY A 1 119 ? 8.311 -5.480 -2.317 1.00 92.12 119 GLY A C 1
ATOM 934 O O . GLY A 1 119 ? 9.250 -5.921 -1.653 1.00 92.12 119 GLY A O 1
ATOM 935 N N . ARG A 1 120 ? 7.354 -4.725 -1.814 1.00 94.44 120 ARG A N 1
ATOM 936 C CA . ARG A 1 120 ? 7.268 -4.346 -0.415 1.00 94.44 120 ARG A CA 1
ATOM 937 C C . ARG A 1 120 ? 5.813 -4.262 -0.012 1.00 94.44 120 ARG A C 1
ATOM 939 O O . ARG A 1 120 ? 4.939 -4.028 -0.850 1.00 94.44 120 ARG A O 1
ATOM 946 N N . SER A 1 121 ? 5.548 -4.478 1.264 1.00 97.00 121 SER A N 1
ATOM 947 C CA . SER A 1 121 ? 4.196 -4.481 1.797 1.00 97.00 121 SER A CA 1
ATOM 948 C C . SER A 1 121 ? 4.090 -3.786 3.138 1.00 97.00 121 SER A C 1
ATOM 950 O O . SER A 1 121 ? 5.036 -3.781 3.921 1.00 97.00 121 SER A O 1
ATOM 952 N N . LEU A 1 122 ? 2.905 -3.241 3.403 1.00 98.06 122 LEU A N 1
ATOM 953 C CA . LEU A 1 122 ? 2.473 -2.797 4.723 1.00 98.06 122 LEU A CA 1
ATOM 954 C C . LEU A 1 122 ? 1.282 -3.649 5.151 1.00 98.06 122 LEU A C 1
ATOM 956 O O . LEU A 1 122 ? 0.360 -3.865 4.362 1.00 98.06 122 LEU A O 1
ATOM 960 N N . TRP A 1 123 ? 1.301 -4.133 6.388 1.00 98.25 123 TRP A N 1
ATOM 961 C CA . TRP A 1 123 ? 0.273 -5.015 6.930 1.00 98.25 123 TRP A CA 1
ATOM 962 C C . TRP A 1 123 ? -0.166 -4.580 8.328 1.00 98.25 123 TRP A C 1
ATOM 964 O O . TRP A 1 123 ? 0.675 -4.299 9.179 1.00 98.25 123 TRP A O 1
ATOM 974 N N . SER A 1 124 ? -1.473 -4.590 8.586 1.00 97.00 124 SER A N 1
ATOM 975 C CA . SER A 1 124 ? -2.066 -4.472 9.925 1.00 97.00 124 SER A CA 1
ATOM 976 C C . SER A 1 124 ? -3.237 -5.455 10.052 1.00 97.00 124 SER A C 1
ATOM 978 O O . SER A 1 124 ? -4.006 -5.606 9.095 1.00 97.00 124 SER A O 1
ATOM 980 N N . GLY A 1 125 ? -3.320 -6.180 11.176 1.00 88.62 125 GLY A N 1
ATOM 981 C CA . GLY A 1 125 ? -4.117 -7.408 11.319 1.00 88.62 125 GLY A CA 1
ATOM 982 C C . GLY A 1 125 ? -4.816 -7.582 12.657 1.00 88.62 125 GLY A C 1
ATOM 983 O O . GLY A 1 125 ? -4.306 -7.028 13.650 1.00 88.62 125 GLY A O 1
#

Sequence (125 aa):
ASHTYRTFGLEGRTRQADFATATLQKGPARIVAAFAVNELADGARQVLLTQVLARIAQGDRVLIVEPLARFVAPWWECWRNAFQSAGGRADEWRFRAELPPIVAKLDRAAGLDHREITGRSLWSG

pLDDT: mean 89.42, std 7.85, range [58.91, 98.25]